Protein AF-A0A5B2Z603-F1 (afdb_monomer_lite)

pLDDT: mean 74.3, std 18.94, range [36.91, 92.62]

Foldseek 3Di:
DPDPPVVVVVVVVVVVVVVPDDPDDDDDPVVVVVLLVVLLVVQLVCAAVADWLVVSCVVSVHDPVVSVVSLVVCVVVVQWDWDWDQDPNDTTTGIHGDPPQDRPDPDRPPPPCLLVPPQCQVVPPCVVQEDCPDPPRCNDPVNPVSRVVVVVVSVVVVVVVVVPVPDDDDD

Secondary structure (DSSP, 8-state):
--SSSHHHHHHHHHHHHHTSS---S---HHHHHHHHHHHHHHHHHTTTT-EEHHHHHHHTT--HHHHHHHHHHHHHTTSEEEEEEEETTEEEEEEEE---SSSSSSS------GGGTT-GGGG-TTGGG--SS-TT-TTSTTT-HHHHHHHHHHHHHHHHHTTSS------

Sequence (171 aa):
MEITIKTFISFCCLYYVLSSEIIGSKLSARSKSDLIDKVFEAITTSGEEGVFQTELCKSFSLDSRDGSRLVGNLEKQSLITREKALYRGRWTYKLVVKKTISMESEEPRPIDVSMVEGAPCLCCSYQHLCSNEDESNPYSPAKCQIIEEWIVTSFDKFMINQQHDSSPEYI

Radius of gyration: 26.68 Å; chains: 1; bounding box: 50×64×64 Å

Structure (mmCIF, N/CA/C/O backbone):
data_AF-A0A5B2Z603-F1
#
_entry.id   AF-A0A5B2Z603-F1
#
loop_
_atom_site.group_PDB
_atom_site.id
_atom_site.type_symbol
_atom_site.label_atom_id
_atom_site.label_alt_id
_atom_site.label_comp_id
_atom_site.label_asym_id
_atom_site.label_entity_id
_atom_site.label_seq_id
_atom_site.pdbx_PDB_ins_code
_atom_site.Cartn_x
_atom_site.Cartn_y
_atom_site.Cartn_z
_atom_site.occupancy
_atom_site.B_iso_or_equiv
_atom_site.auth_seq_id
_atom_site.auth_comp_id
_atom_site.auth_asym_id
_atom_site.auth_atom_id
_atom_site.pdbx_PDB_model_num
ATOM 1 N N . MET A 1 1 ? -15.093 33.937 30.350 1.00 42.16 1 MET A N 1
ATOM 2 C CA . MET A 1 1 ? -14.416 32.620 30.354 1.00 42.16 1 MET A CA 1
ATOM 3 C C . MET A 1 1 ? -14.311 32.125 28.914 1.00 42.16 1 MET A C 1
ATOM 5 O O . MET A 1 1 ? -15.077 31.267 28.516 1.00 42.16 1 MET A O 1
ATOM 9 N N . GLU A 1 2 ? -13.415 32.704 28.111 1.00 45.75 2 GLU A N 1
ATOM 10 C CA . GLU A 1 2 ? -13.330 32.418 26.661 1.00 45.75 2 GLU A CA 1
ATOM 11 C C . GLU A 1 2 ? -11.883 32.454 26.127 1.00 45.75 2 GLU A C 1
ATOM 13 O O . GLU A 1 2 ? -11.635 32.797 24.976 1.00 45.75 2 GLU A O 1
ATOM 18 N N . ILE A 1 3 ? -10.886 32.112 26.956 1.00 38.53 3 ILE A N 1
ATOM 19 C CA . ILE A 1 3 ? -9.466 32.229 26.554 1.00 38.53 3 ILE A CA 1
ATOM 20 C C . ILE A 1 3 ? -8.698 30.889 26.574 1.00 38.53 3 ILE A C 1
ATOM 22 O O . ILE A 1 3 ? -7.617 30.800 26.004 1.00 38.53 3 ILE A O 1
ATOM 26 N N . THR A 1 4 ? -9.252 29.781 27.078 1.00 48.38 4 THR A N 1
ATOM 27 C CA . THR A 1 4 ? -8.435 28.571 27.347 1.00 48.38 4 THR A CA 1
ATOM 28 C C . THR A 1 4 ? -8.568 27.401 26.362 1.00 48.38 4 THR A C 1
ATOM 30 O O . THR A 1 4 ? -8.054 26.324 26.644 1.00 48.38 4 THR A O 1
ATOM 33 N N . ILE A 1 5 ? -9.227 27.561 25.205 1.00 48.94 5 ILE A N 1
ATOM 34 C CA . ILE A 1 5 ? -9.398 26.450 24.233 1.00 48.94 5 ILE A CA 1
ATOM 35 C C . ILE A 1 5 ? -8.562 26.648 22.957 1.00 48.94 5 ILE A C 1
ATOM 37 O O . ILE A 1 5 ? -8.037 25.680 22.403 1.00 48.94 5 ILE A O 1
ATOM 41 N N . LYS A 1 6 ? -8.350 27.894 22.509 1.00 39.72 6 LYS A N 1
ATOM 42 C CA . LYS A 1 6 ? -7.583 28.171 21.278 1.00 39.72 6 LYS A CA 1
ATOM 43 C C . LYS A 1 6 ? -6.077 27.916 21.429 1.00 39.72 6 LYS A C 1
ATOM 45 O O . LYS A 1 6 ? -5.430 27.523 20.462 1.00 39.72 6 LYS A O 1
ATOM 50 N N . THR A 1 7 ? -5.528 28.042 22.636 1.00 43.66 7 THR A N 1
ATOM 51 C CA . THR A 1 7 ? -4.119 27.730 22.925 1.00 43.66 7 THR A CA 1
ATOM 52 C C . THR A 1 7 ? -3.830 26.227 22.934 1.00 43.66 7 THR A C 1
A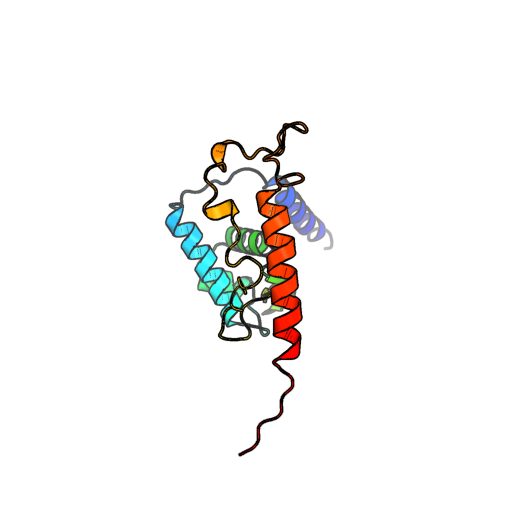TOM 54 O O . THR A 1 7 ? -2.762 25.823 22.485 1.00 43.66 7 THR A O 1
ATOM 57 N N . PHE A 1 8 ? -4.782 25.378 23.337 1.00 42.62 8 PHE A N 1
ATOM 58 C CA . PHE A 1 8 ? -4.565 23.924 23.417 1.00 42.62 8 PHE A CA 1
ATOM 59 C C . PHE A 1 8 ? -4.546 23.243 22.037 1.00 42.62 8 PHE A C 1
ATOM 61 O O . PHE A 1 8 ? -3.745 22.342 21.790 1.00 42.62 8 PHE A O 1
ATOM 68 N N . ILE A 1 9 ? -5.382 23.716 21.106 1.00 49.34 9 ILE A N 1
ATOM 69 C CA . ILE A 1 9 ? -5.434 23.198 19.728 1.00 49.34 9 ILE A CA 1
ATOM 70 C C . ILE A 1 9 ? -4.190 23.637 18.937 1.00 49.34 9 ILE A C 1
ATOM 72 O O . ILE A 1 9 ? -3.608 22.834 18.208 1.00 49.34 9 ILE A O 1
ATOM 76 N N . SER A 1 10 ? -3.725 24.876 19.138 1.00 41.34 10 SER A N 1
ATOM 77 C CA . SER A 1 10 ? -2.519 25.383 18.471 1.00 41.34 10 SER A CA 1
ATOM 78 C C . SER A 1 10 ? -1.242 24.682 18.949 1.00 41.34 10 SER A C 1
ATOM 80 O O . SER A 1 10 ? -0.362 24.407 18.136 1.00 41.34 10 SER A O 1
ATOM 82 N N . PHE A 1 11 ? -1.143 24.338 20.239 1.00 44.47 11 PHE A N 1
ATOM 83 C CA . PHE A 1 11 ? 0.026 23.630 20.776 1.00 44.47 11 PHE A CA 1
ATOM 84 C C . PHE A 1 11 ? 0.108 22.180 20.281 1.00 44.47 11 PHE A C 1
ATOM 86 O O . PHE A 1 11 ? 1.193 21.680 19.999 1.00 44.47 11 PHE A O 1
ATOM 93 N N . CYS A 1 12 ? -1.038 21.512 20.115 1.00 45.28 12 CYS A N 1
ATOM 94 C CA . CYS A 1 12 ? -1.083 20.135 19.625 1.00 45.28 12 CYS A CA 1
ATOM 95 C C . CYS A 1 12 ? -0.693 20.040 18.137 1.00 45.28 12 CYS A C 1
ATOM 97 O O . CYS A 1 12 ? 0.035 19.129 17.745 1.00 45.28 12 CYS A O 1
ATOM 99 N N . CYS A 1 13 ? -1.106 21.022 17.325 1.00 43.28 13 CYS A N 1
ATOM 100 C CA . CYS A 1 13 ? -0.785 21.069 15.897 1.00 43.28 13 CYS A CA 1
ATOM 101 C C . CYS A 1 13 ? 0.692 21.427 15.636 1.00 43.28 13 CYS A C 1
ATOM 103 O O . CYS A 1 13 ? 1.343 20.784 14.815 1.00 43.28 13 CYS A O 1
ATOM 105 N N . LEU A 1 14 ? 1.268 22.380 16.385 1.00 37.44 14 LEU A N 1
ATOM 106 C CA . LEU A 1 14 ? 2.701 22.694 16.266 1.00 37.44 14 LEU A CA 1
ATOM 107 C C . LEU A 1 14 ? 3.606 21.564 16.787 1.00 37.44 14 LEU A C 1
ATOM 109 O O . LEU A 1 14 ? 4.658 21.309 16.203 1.00 37.44 14 LEU A O 1
ATOM 113 N N . TYR A 1 15 ? 3.195 20.837 17.831 1.00 42.84 15 TYR A N 1
ATOM 114 C CA . TYR A 1 15 ? 3.952 19.676 18.314 1.00 42.84 15 TYR A CA 1
ATOM 115 C C . TYR A 1 15 ? 3.945 18.510 17.308 1.00 42.84 15 TYR A C 1
ATOM 117 O O . TYR A 1 15 ? 4.914 17.753 17.239 1.00 42.84 15 TYR A O 1
ATOM 125 N N . TYR A 1 16 ? 2.888 18.383 16.494 1.00 40.84 16 TYR A N 1
ATOM 126 C CA . TYR A 1 16 ? 2.794 17.378 15.428 1.00 40.84 16 TYR A CA 1
ATOM 127 C C . TYR A 1 16 ? 3.821 17.613 14.310 1.00 40.84 16 TYR A C 1
ATOM 129 O O . TYR A 1 16 ? 4.395 16.654 13.802 1.00 40.84 16 TYR A O 1
ATOM 137 N N . VAL A 1 17 ? 4.107 18.875 13.971 1.00 40.41 17 VAL A N 1
ATOM 138 C CA . VAL A 1 17 ? 5.120 19.231 12.960 1.00 40.41 17 VAL A CA 1
ATOM 139 C C . VAL A 1 17 ? 6.544 19.047 13.506 1.00 40.41 17 VAL A C 1
ATOM 141 O O . VAL A 1 17 ? 7.406 18.517 12.807 1.00 40.41 17 VAL A O 1
ATOM 144 N N . LEU A 1 18 ? 6.782 19.399 14.776 1.00 36.91 18 LEU A N 1
ATOM 145 C CA . LEU A 1 18 ? 8.111 19.351 15.407 1.00 36.91 18 LEU A CA 1
ATOM 146 C C . LEU A 1 18 ? 8.532 17.969 15.949 1.00 36.91 18 LEU A C 1
ATOM 148 O O . LEU A 1 18 ? 9.670 17.810 16.372 1.00 36.91 18 LEU A O 1
ATOM 152 N N . SER A 1 19 ? 7.659 16.956 15.925 1.00 43.41 19 SER A N 1
ATOM 153 C CA . SER A 1 19 ? 7.986 15.589 16.384 1.00 43.41 19 SER A CA 1
ATOM 154 C C . SER A 1 19 ? 8.446 14.649 15.260 1.00 43.41 19 SER A C 1
ATOM 156 O O . SER A 1 19 ? 8.441 13.430 15.440 1.00 43.41 19 SER A O 1
ATOM 158 N N . SER A 1 20 ? 8.810 15.196 14.095 1.00 40.22 20 SER A N 1
ATOM 159 C CA . SER A 1 20 ? 9.317 14.424 12.948 1.00 40.22 20 SER A CA 1
ATOM 160 C C . SER A 1 20 ? 10.728 13.860 13.170 1.00 40.22 20 SER A C 1
ATOM 162 O O . SER A 1 20 ? 11.199 13.067 12.362 1.00 40.22 20 SER A O 1
ATOM 164 N N . GLU A 1 21 ? 11.375 14.195 14.287 1.00 46.16 21 GLU A N 1
ATOM 165 C CA . GLU A 1 21 ? 12.648 13.618 14.703 1.00 46.16 21 GLU A CA 1
ATOM 166 C C . GLU A 1 21 ? 12.523 12.999 16.101 1.00 46.16 21 GLU A C 1
ATOM 168 O O . GLU A 1 21 ? 11.857 13.527 16.990 1.00 46.16 21 GLU A O 1
ATOM 173 N N . ILE A 1 22 ? 13.215 11.869 16.276 1.00 37.31 22 ILE A N 1
ATOM 174 C CA . ILE A 1 22 ? 13.311 11.012 17.470 1.00 37.31 22 ILE A CA 1
ATOM 175 C C . ILE A 1 22 ? 12.270 9.876 17.515 1.00 37.31 22 ILE A C 1
ATOM 177 O O . ILE A 1 22 ? 11.312 9.838 18.291 1.00 37.31 22 ILE A O 1
ATOM 181 N N . ILE A 1 23 ? 12.567 8.849 16.711 1.00 43.09 23 ILE A N 1
ATOM 182 C CA . ILE A 1 23 ? 12.306 7.449 17.061 1.00 43.09 23 ILE A CA 1
ATOM 183 C C . ILE A 1 23 ? 13.065 7.184 18.364 1.00 43.09 23 ILE A C 1
ATOM 185 O O . ILE A 1 23 ? 14.286 7.068 18.369 1.00 43.09 23 ILE A O 1
ATOM 189 N N . GLY A 1 24 ? 12.349 7.138 19.482 1.00 41.84 24 GLY A N 1
ATOM 190 C CA . GLY A 1 24 ? 12.967 7.004 20.794 1.00 41.84 24 GLY A CA 1
ATOM 191 C C . GLY A 1 24 ? 12.076 6.277 21.783 1.00 41.84 24 GLY A C 1
ATOM 192 O O . GLY A 1 24 ? 11.586 6.894 22.718 1.00 41.84 24 GLY A O 1
ATOM 193 N N . SER A 1 25 ? 11.886 4.973 21.586 1.00 38.31 25 SER A N 1
ATOM 194 C CA . SER A 1 25 ? 11.842 4.007 22.690 1.00 38.31 25 SER A CA 1
ATOM 195 C C . SER A 1 25 ? 11.874 2.568 22.164 1.00 38.31 25 SER A C 1
ATOM 197 O O . SER A 1 25 ? 11.335 2.212 21.118 1.00 38.31 25 SER A O 1
ATOM 199 N N . LYS A 1 26 ? 12.629 1.772 22.908 1.00 47.56 26 LYS A N 1
ATOM 200 C CA . LYS A 1 26 ? 13.147 0.433 22.653 1.00 47.56 26 LYS A CA 1
ATOM 201 C C . LYS A 1 26 ? 12.027 -0.619 22.589 1.00 47.56 26 LYS A C 1
ATOM 203 O O . LYS A 1 26 ? 11.592 -1.109 23.624 1.00 47.56 26 LYS A O 1
ATOM 208 N N . LEU A 1 27 ? 11.620 -1.011 21.385 1.00 43.38 27 LEU A N 1
ATOM 209 C CA . LEU A 1 27 ? 10.888 -2.255 21.125 1.00 43.38 27 LEU A CA 1
ATOM 210 C C . LEU A 1 27 ? 11.646 -2.987 20.015 1.00 43.38 27 LEU A C 1
ATOM 212 O O . LEU A 1 27 ? 11.987 -2.366 19.008 1.00 43.38 27 LEU A O 1
ATOM 216 N N . SER A 1 28 ? 11.980 -4.264 20.228 1.00 45.19 28 SER A N 1
ATOM 217 C CA . SER A 1 28 ? 12.689 -5.090 19.239 1.00 45.19 28 SER A CA 1
ATOM 218 C C . SER A 1 28 ? 12.004 -4.944 17.879 1.00 45.19 28 SER A C 1
ATOM 220 O O . SER A 1 28 ? 10.783 -5.047 17.806 1.00 45.19 28 SER A O 1
ATOM 222 N N . ALA A 1 29 ? 12.754 -4.667 16.809 1.00 54.59 29 ALA A N 1
ATOM 223 C CA . ALA A 1 29 ? 12.190 -4.344 15.493 1.00 54.59 29 ALA A CA 1
ATOM 224 C C . ALA A 1 29 ? 11.148 -5.376 15.014 1.00 54.59 29 ALA A C 1
ATOM 226 O O . ALA A 1 29 ? 10.161 -5.000 14.389 1.00 54.59 29 ALA A O 1
ATOM 227 N N . ARG A 1 30 ? 11.321 -6.643 15.418 1.00 52.19 30 ARG A N 1
ATOM 228 C CA . ARG A 1 30 ? 10.403 -7.754 15.149 1.00 52.19 30 ARG A CA 1
ATOM 229 C C . ARG A 1 30 ? 9.054 -7.625 15.873 1.00 52.19 30 ARG A C 1
ATOM 231 O O . ARG A 1 30 ? 8.028 -7.886 15.280 1.00 52.19 30 ARG A O 1
ATOM 238 N N . SER A 1 31 ? 9.014 -7.141 17.118 1.00 67.31 31 SER A N 1
ATOM 239 C CA . SER A 1 31 ? 7.747 -6.991 17.857 1.00 67.31 31 SER A CA 1
ATOM 240 C C . SER A 1 31 ? 6.937 -5.767 17.427 1.00 67.31 31 SER A C 1
ATOM 242 O O . SER A 1 31 ? 5.740 -5.693 17.692 1.00 67.31 31 SER A O 1
ATOM 244 N N . LYS A 1 32 ? 7.589 -4.768 16.818 1.00 74.00 32 LYS A N 1
ATOM 245 C CA . LYS A 1 32 ? 6.920 -3.547 16.357 1.00 74.00 32 LYS A CA 1
ATOM 246 C C . LYS A 1 32 ? 6.218 -3.753 15.015 1.00 74.00 32 LYS A C 1
ATOM 248 O O . LYS A 1 32 ? 5.120 -3.230 14.863 1.00 74.00 32 LYS A O 1
ATOM 253 N N . SER A 1 33 ? 6.819 -4.503 14.087 1.00 77.75 33 SER A N 1
ATOM 254 C CA . SER A 1 33 ? 6.146 -4.914 12.846 1.00 77.75 33 SER A CA 1
ATOM 255 C C . SER A 1 33 ? 4.916 -5.758 13.159 1.00 77.75 33 SER A C 1
ATOM 257 O O . SER A 1 33 ? 3.822 -5.379 12.765 1.00 77.75 33 SER A O 1
ATOM 259 N N . ASP A 1 34 ? 5.062 -6.773 14.017 1.00 84.12 34 ASP A N 1
ATOM 260 C CA . ASP A 1 34 ? 3.961 -7.676 14.379 1.00 84.12 34 ASP A CA 1
ATOM 261 C C . ASP A 1 34 ? 2.768 -6.929 15.003 1.00 84.12 34 ASP A C 1
ATOM 263 O O . ASP A 1 34 ? 1.613 -7.313 14.837 1.00 84.12 34 ASP A O 1
ATOM 267 N N . LEU A 1 35 ? 3.035 -5.854 15.753 1.00 86.62 35 LEU A N 1
ATOM 268 C CA . LEU A 1 35 ? 1.994 -4.999 16.318 1.00 86.62 35 LEU A CA 1
ATOM 269 C C . LEU A 1 35 ? 1.292 -4.166 15.239 1.00 86.62 35 LEU A C 1
ATOM 271 O O . LEU A 1 35 ? 0.075 -4.026 15.291 1.00 86.6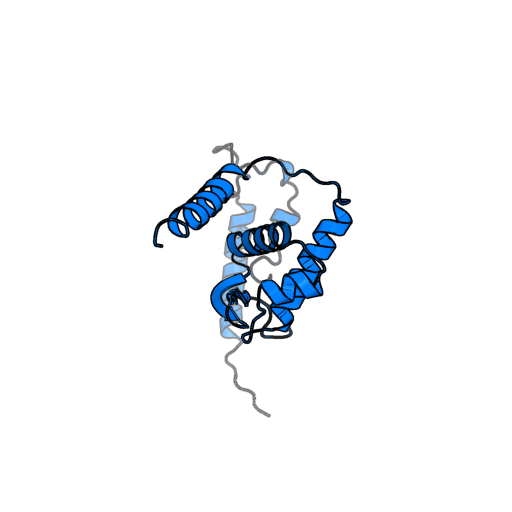2 35 LEU A O 1
ATOM 275 N N . ILE A 1 36 ? 2.042 -3.599 14.291 1.00 86.62 36 ILE A N 1
ATOM 276 C CA . ILE A 1 36 ? 1.473 -2.825 13.178 1.00 86.62 36 ILE A CA 1
ATOM 277 C C . ILE A 1 36 ? 0.573 -3.723 12.334 1.00 86.62 36 ILE A C 1
ATOM 279 O O . ILE A 1 36 ? -0.556 -3.329 12.050 1.00 86.62 36 ILE A O 1
ATOM 283 N N . ASP A 1 37 ? 1.038 -4.932 12.022 1.00 86.00 37 ASP A N 1
ATOM 284 C CA . ASP A 1 37 ? 0.300 -5.901 11.215 1.00 86.00 37 ASP A CA 1
ATOM 285 C C . ASP A 1 37 ? -1.011 -6.292 11.902 1.00 86.00 37 ASP A C 1
ATOM 287 O O . ASP A 1 37 ? -2.076 -6.176 11.305 1.00 86.00 37 ASP A O 1
ATOM 291 N N . LYS A 1 38 ? -0.971 -6.622 13.200 1.00 88.38 38 LYS A N 1
ATOM 292 C CA . LYS A 1 38 ? -2.179 -6.939 13.984 1.00 88.38 38 LYS A CA 1
ATOM 293 C C . LYS A 1 38 ? -3.154 -5.772 14.094 1.00 88.38 38 LYS A C 1
ATOM 295 O O . LYS A 1 38 ? -4.367 -5.968 14.102 1.00 88.38 38 LYS A O 1
ATOM 300 N N . VAL A 1 39 ? -2.642 -4.549 14.231 1.00 89.31 39 VAL A N 1
ATOM 301 C CA . VAL A 1 39 ? -3.491 -3.355 14.280 1.00 89.31 39 VAL A CA 1
ATOM 302 C C . VAL A 1 39 ? -4.157 -3.125 12.926 1.00 89.31 39 VAL A C 1
ATOM 304 O O . VAL A 1 39 ? -5.350 -2.831 12.878 1.00 89.31 39 VAL A O 1
ATOM 307 N N . PHE A 1 40 ? -3.412 -3.275 11.833 1.00 88.31 40 PHE A N 1
ATOM 308 C CA . PHE A 1 40 ? -3.948 -3.151 10.484 1.00 88.31 40 PHE A CA 1
ATOM 309 C C . PHE A 1 40 ? -4.975 -4.248 10.174 1.00 88.31 40 PHE A C 1
ATOM 311 O O . PHE A 1 40 ? -6.044 -3.947 9.646 1.00 88.31 40 PHE A O 1
ATOM 318 N N . GLU A 1 41 ? -4.709 -5.487 10.586 1.00 87.69 41 GLU A N 1
ATOM 319 C CA . GLU A 1 41 ? -5.644 -6.610 10.502 1.00 87.69 41 GLU A CA 1
ATOM 320 C C . GLU A 1 41 ? -6.945 -6.305 11.256 1.00 87.69 41 GLU A C 1
ATOM 322 O O . GLU A 1 41 ? -8.022 -6.439 10.691 1.00 87.69 41 GLU A O 1
ATOM 327 N N . ALA A 1 42 ? -6.879 -5.782 12.485 1.00 88.81 42 ALA A N 1
ATOM 328 C CA . ALA A 1 42 ? -8.082 -5.423 13.239 1.00 88.81 42 ALA A CA 1
ATOM 329 C C . ALA A 1 42 ? -8.920 -4.320 12.568 1.00 88.81 42 ALA A C 1
ATOM 331 O O . ALA A 1 42 ? -10.150 -4.374 12.604 1.00 88.81 42 ALA A O 1
ATOM 332 N N . ILE A 1 43 ? -8.277 -3.328 11.940 1.00 89.00 43 ILE A N 1
ATOM 333 C CA . ILE A 1 43 ? -8.981 -2.310 11.143 1.00 89.00 43 ILE A CA 1
ATOM 334 C C . ILE A 1 43 ? -9.591 -2.966 9.893 1.00 89.00 43 ILE A C 1
ATOM 336 O O . ILE A 1 43 ? -10.730 -2.676 9.544 1.00 89.00 43 ILE A O 1
ATOM 340 N N . THR A 1 44 ? -8.888 -3.902 9.262 1.00 86.69 44 THR A N 1
ATOM 341 C CA . THR A 1 44 ? -9.370 -4.645 8.088 1.00 86.69 44 THR A CA 1
ATOM 342 C C . THR A 1 44 ? -10.592 -5.495 8.398 1.00 86.69 44 THR A C 1
ATOM 344 O O . THR A 1 44 ? -11.583 -5.414 7.678 1.00 86.69 44 THR A O 1
ATOM 347 N N . THR A 1 45 ? -10.576 -6.233 9.506 1.00 85.31 45 THR A N 1
ATOM 348 C CA . THR A 1 45 ? -11.698 -7.077 9.939 1.00 85.31 45 THR A CA 1
ATOM 349 C C . THR A 1 45 ? -12.968 -6.267 10.205 1.00 85.31 45 THR A C 1
ATOM 351 O O . THR A 1 45 ? -14.068 -6.781 10.038 1.00 85.31 45 THR A O 1
ATOM 354 N N . SER A 1 46 ? -12.842 -4.988 10.576 1.00 84.56 46 SER A N 1
ATOM 355 C CA . SER A 1 46 ? -13.999 -4.094 10.735 1.00 84.56 46 SER A CA 1
ATOM 356 C C . SER A 1 46 ? -14.653 -3.660 9.414 1.00 84.56 46 SER A C 1
ATOM 358 O O . SER A 1 46 ? -15.763 -3.126 9.424 1.00 84.56 46 SER A O 1
ATOM 360 N N . GLY A 1 47 ? -13.979 -3.870 8.278 1.00 81.81 47 GLY A N 1
ATOM 361 C CA . GLY A 1 47 ? -14.470 -3.532 6.945 1.00 81.81 47 GLY A CA 1
ATOM 362 C C . GLY A 1 47 ? -14.949 -2.082 6.823 1.00 81.81 47 GLY A C 1
ATOM 363 O O . GLY A 1 47 ? -14.247 -1.135 7.181 1.00 81.81 47 GLY A O 1
ATOM 364 N N . GLU A 1 48 ? -16.165 -1.914 6.302 1.00 81.50 48 GLU A N 1
ATOM 365 C CA . GLU A 1 48 ? -16.801 -0.606 6.082 1.00 81.50 48 GLU A CA 1
ATOM 366 C C . GLU A 1 48 ? -17.358 0.015 7.374 1.00 81.50 48 GLU A C 1
ATOM 368 O O . GLU A 1 48 ? -17.519 1.238 7.476 1.00 81.50 48 GLU A O 1
ATOM 373 N N . GLU A 1 49 ? -17.615 -0.808 8.398 1.00 85.06 49 GLU A N 1
ATOM 374 C CA . GLU A 1 49 ? -18.025 -0.307 9.708 1.00 85.06 49 GLU A CA 1
ATOM 375 C C . GLU A 1 49 ? -16.881 0.450 10.382 1.00 85.06 49 GLU A C 1
ATOM 377 O O . GLU A 1 49 ? -17.154 1.430 11.070 1.00 85.06 49 GLU A O 1
ATOM 382 N N . GLY A 1 50 ? -15.623 0.096 10.103 1.00 86.50 50 GLY A N 1
ATOM 383 C CA . GLY A 1 50 ? -14.440 0.781 10.618 1.00 86.50 50 GLY A CA 1
ATOM 384 C C . GLY A 1 50 ? -14.248 0.633 12.133 1.00 86.50 50 GLY A C 1
ATOM 385 O O . GLY A 1 50 ? -15.089 0.099 12.852 1.00 86.50 50 GLY A O 1
ATOM 386 N N . VAL A 1 51 ? -13.139 1.163 12.657 1.00 91.62 51 VAL A N 1
ATOM 387 C CA . VAL A 1 51 ? -12.832 1.155 14.102 1.00 91.62 51 VAL A CA 1
ATOM 388 C C . VAL A 1 51 ? -12.552 2.564 14.607 1.00 91.62 51 VAL A C 1
ATOM 390 O O . VAL A 1 51 ? -11.828 3.335 13.978 1.00 91.62 51 VAL A O 1
ATOM 393 N N . PHE A 1 52 ? -13.064 2.925 15.785 1.00 91.94 52 PHE A N 1
ATOM 394 C CA . PHE A 1 52 ? -12.687 4.185 16.425 1.00 91.94 52 PHE A CA 1
ATOM 395 C C . PHE A 1 52 ? -11.262 4.119 16.984 1.00 91.94 52 PHE A C 1
ATOM 397 O O . PHE A 1 52 ? -10.923 3.227 17.758 1.00 91.94 52 PHE A O 1
ATOM 404 N N . GLN A 1 53 ? -10.438 5.132 16.701 1.00 88.56 53 GLN A N 1
ATOM 405 C CA . GLN A 1 53 ? -9.046 5.201 17.163 1.00 88.56 53 GLN A CA 1
ATOM 406 C C . GLN A 1 53 ? -8.921 5.045 18.688 1.00 88.56 53 GLN A C 1
ATOM 408 O O . GLN A 1 53 ? -7.992 4.413 19.182 1.00 88.56 53 GLN A O 1
ATOM 413 N N . THR A 1 54 ? -9.861 5.605 19.455 1.00 87.25 54 THR A N 1
ATOM 414 C CA . THR A 1 54 ? -9.851 5.476 20.924 1.00 87.25 54 THR A CA 1
ATOM 415 C C . THR A 1 54 ? -10.178 4.069 21.421 1.00 87.25 54 THR A C 1
ATOM 417 O O . THR A 1 54 ? -9.716 3.705 22.500 1.00 87.25 54 THR A O 1
ATOM 420 N N . GLU A 1 55 ? -10.958 3.286 20.677 1.00 88.88 55 GLU A N 1
ATOM 421 C CA . GLU A 1 55 ? -11.202 1.873 20.983 1.00 88.88 55 GLU A CA 1
ATOM 422 C C . GLU A 1 55 ? -10.009 1.018 20.571 1.00 88.88 55 GLU A C 1
ATOM 424 O O . GLU A 1 55 ? -9.538 0.220 21.376 1.00 88.88 55 GLU A O 1
ATOM 429 N N . LEU A 1 56 ? -9.452 1.277 19.387 1.00 89.56 56 LEU A N 1
ATOM 430 C CA . LEU A 1 56 ? -8.261 0.600 18.881 1.00 89.56 56 LEU A CA 1
ATOM 431 C C . LEU A 1 56 ? -7.062 0.757 19.834 1.00 89.56 56 LEU A C 1
ATOM 433 O O . LEU A 1 56 ? -6.393 -0.212 20.177 1.00 89.56 56 LEU A O 1
ATOM 437 N N . CYS A 1 57 ? -6.801 1.968 20.339 1.00 86.94 57 CYS A N 1
ATOM 438 C CA . CYS A 1 57 ? -5.726 2.161 21.316 1.00 86.94 57 CYS A CA 1
ATOM 439 C C . CYS A 1 57 ? -5.959 1.348 22.600 1.00 86.94 57 CYS A C 1
ATOM 441 O O . CYS A 1 57 ? -5.003 0.852 23.189 1.00 86.94 57 CYS A O 1
ATOM 443 N N . LYS A 1 58 ? -7.216 1.187 23.033 1.00 87.00 58 LYS A N 1
ATOM 444 C CA . LYS A 1 58 ? -7.546 0.399 24.228 1.00 87.00 58 LYS A CA 1
ATOM 445 C C . LYS A 1 58 ? -7.374 -1.095 23.988 1.00 87.00 58 LYS A C 1
ATOM 447 O O . LYS A 1 58 ? -6.822 -1.763 24.855 1.00 87.00 58 LYS A O 1
ATOM 452 N N . SER A 1 59 ? -7.810 -1.612 22.838 1.00 86.88 59 SER A N 1
ATOM 453 C CA . SER A 1 59 ? -7.695 -3.041 22.519 1.00 86.88 59 SER A CA 1
ATOM 454 C C . SER A 1 59 ? -6.237 -3.489 22.415 1.00 86.88 59 SER A C 1
ATOM 456 O O . SER A 1 59 ? -5.898 -4.579 22.865 1.00 86.88 59 SER A O 1
ATOM 458 N N . PHE A 1 60 ? -5.358 -2.625 21.901 1.00 86.12 60 PHE A N 1
ATOM 459 C CA . PHE A 1 60 ? -3.928 -2.910 21.749 1.00 86.12 60 PHE A CA 1
ATOM 460 C C . PHE A 1 60 ? -3.051 -2.373 22.891 1.00 86.12 60 PHE A C 1
ATOM 462 O O . PHE A 1 60 ? -1.827 -2.452 22.804 1.00 86.12 60 PHE A O 1
ATOM 469 N N . SER A 1 61 ? -3.649 -1.845 23.969 1.00 85.81 61 SER A N 1
ATOM 470 C CA . SER A 1 61 ? -2.928 -1.243 25.109 1.00 85.81 61 SER A CA 1
ATOM 471 C C . SER A 1 61 ? -1.891 -0.185 24.692 1.00 85.81 61 SER A C 1
ATOM 473 O O . SER A 1 61 ? -0.815 -0.079 25.280 1.00 85.81 61 SER A O 1
ATOM 475 N N . LEU A 1 62 ? -2.209 0.597 23.658 1.00 85.38 62 L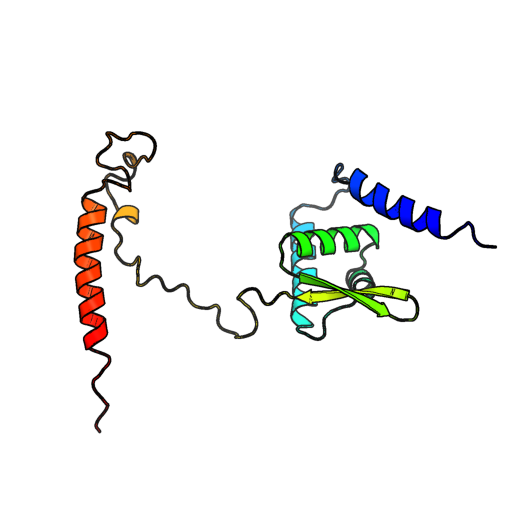EU A N 1
ATOM 476 C CA . LEU A 1 62 ? -1.356 1.657 23.130 1.00 85.38 62 LEU A CA 1
ATOM 477 C C . LEU A 1 62 ? -1.650 2.980 23.825 1.00 85.38 62 LEU A C 1
ATOM 479 O O . LEU A 1 62 ? -2.808 3.337 24.063 1.00 85.38 62 LEU A O 1
ATOM 483 N N . ASP A 1 63 ? -0.598 3.761 24.064 1.00 82.75 63 ASP A N 1
ATOM 484 C CA . ASP A 1 63 ? -0.785 5.153 24.445 1.00 82.75 63 ASP A CA 1
ATOM 485 C C . ASP A 1 63 ? -1.397 5.955 23.284 1.00 82.75 63 ASP A C 1
ATOM 487 O O . ASP A 1 63 ? -1.181 5.675 22.100 1.00 82.75 63 ASP A O 1
ATOM 491 N N . SER A 1 64 ? -2.144 7.002 23.630 1.00 80.12 64 SER A N 1
ATOM 492 C CA . SER A 1 64 ? -2.760 7.921 22.668 1.00 80.12 64 SER A CA 1
ATOM 493 C C . SER A 1 64 ? -1.765 8.487 21.645 1.00 80.12 64 SER A C 1
ATOM 495 O O . SER A 1 64 ? -2.115 8.657 2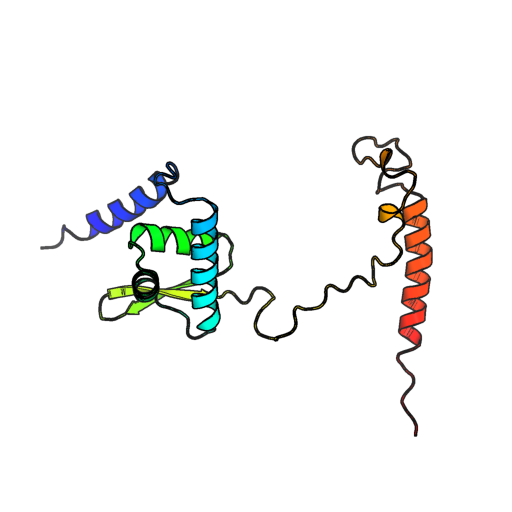0.473 1.00 80.12 64 SER A O 1
ATOM 497 N N . ARG A 1 65 ? -0.517 8.739 22.061 1.00 83.88 65 ARG A N 1
ATOM 498 C CA . ARG A 1 65 ? 0.547 9.269 21.208 1.00 83.88 65 ARG A CA 1
ATOM 499 C C . ARG A 1 65 ? 1.001 8.238 20.181 1.00 83.88 65 ARG A C 1
ATOM 501 O O . ARG A 1 65 ? 1.089 8.560 18.997 1.00 83.88 65 ARG A O 1
ATOM 508 N N . ASP A 1 66 ? 1.252 7.010 20.619 1.00 84.88 66 ASP A N 1
ATOM 509 C CA . ASP A 1 66 ? 1.762 5.947 19.752 1.00 84.88 66 ASP A CA 1
ATOM 510 C C . ASP A 1 66 ? 0.681 5.412 18.814 1.00 84.88 66 ASP A C 1
ATOM 512 O O . ASP A 1 66 ? 0.951 5.222 17.629 1.00 84.88 66 ASP A O 1
ATOM 516 N N . GLY A 1 67 ? -0.565 5.306 19.283 1.00 84.81 67 GLY A N 1
ATOM 517 C CA . GLY A 1 67 ? -1.702 4.987 18.421 1.00 84.81 67 GLY A CA 1
ATOM 518 C C . GLY A 1 67 ? -1.942 6.049 17.346 1.00 84.81 67 GLY A C 1
ATOM 519 O O . GLY A 1 67 ? -2.131 5.713 16.182 1.00 84.81 67 GLY A O 1
ATOM 520 N N . SER A 1 68 ? -1.852 7.341 17.688 1.00 86.62 68 SER A N 1
ATOM 521 C CA . SER A 1 68 ? -1.990 8.423 16.698 1.00 86.62 68 SER A CA 1
ATOM 522 C C . SER A 1 68 ? -0.878 8.405 15.644 1.00 86.62 68 SER A C 1
ATOM 524 O O . SER A 1 68 ? -1.145 8.602 14.457 1.00 86.62 68 SER A O 1
ATOM 526 N N . ARG A 1 69 ? 0.366 8.120 16.056 1.00 88.19 69 ARG A N 1
ATOM 527 C CA . ARG A 1 69 ? 1.508 7.967 15.139 1.00 88.19 69 ARG A CA 1
ATOM 528 C C . ARG A 1 69 ? 1.337 6.770 14.212 1.00 88.19 69 ARG A C 1
ATOM 530 O O . ARG A 1 69 ? 1.567 6.904 13.015 1.00 88.19 69 ARG A O 1
ATOM 537 N N . LEU A 1 70 ? 0.938 5.622 14.757 1.00 89.12 70 LEU A N 1
ATOM 538 C CA . LEU A 1 70 ? 0.724 4.395 13.993 1.00 89.12 70 LEU A CA 1
ATOM 539 C C . LEU A 1 70 ? -0.362 4.602 12.935 1.00 89.12 70 LEU A C 1
ATOM 541 O O . LEU A 1 70 ? -0.113 4.391 11.752 1.00 89.12 70 LEU A O 1
ATOM 545 N N . VAL A 1 71 ? -1.517 5.126 13.345 1.00 89.75 71 VAL A N 1
ATOM 546 C CA . VAL A 1 71 ? -2.622 5.463 12.439 1.00 89.75 71 VAL A CA 1
ATOM 547 C C . VAL A 1 71 ? -2.186 6.482 11.385 1.00 89.75 71 VAL A C 1
ATOM 549 O O . VAL A 1 71 ? -2.515 6.341 10.212 1.00 89.75 71 VAL A O 1
ATOM 552 N N . GLY A 1 72 ? -1.407 7.495 11.771 1.00 88.69 72 GLY A N 1
ATOM 553 C CA . GLY A 1 72 ? -0.900 8.478 10.818 1.00 88.69 72 GLY A CA 1
ATOM 554 C C . GLY A 1 72 ? 0.089 7.919 9.802 1.00 88.69 72 GLY A C 1
ATOM 555 O O . GLY A 1 72 ? 0.096 8.375 8.663 1.00 88.69 72 GLY A O 1
ATOM 556 N N . ASN A 1 73 ? 0.888 6.920 10.169 1.00 87.25 73 ASN A N 1
ATOM 557 C CA . ASN A 1 73 ? 1.742 6.220 9.213 1.00 87.25 73 ASN A CA 1
ATOM 558 C C . ASN A 1 73 ? 0.917 5.371 8.234 1.00 87.25 73 ASN A C 1
ATOM 560 O O . ASN A 1 73 ? 1.180 5.433 7.035 1.00 87.25 73 ASN A O 1
ATOM 564 N N . LEU A 1 74 ? -0.107 4.657 8.715 1.00 87.12 74 LEU A N 1
ATOM 565 C CA . LEU A 1 74 ? -1.013 3.879 7.858 1.00 87.12 74 LEU A CA 1
ATOM 566 C C . LEU A 1 74 ? -1.791 4.772 6.875 1.00 87.12 74 LEU A C 1
ATOM 568 O O . LEU A 1 74 ? -1.955 4.421 5.708 1.00 87.12 74 LEU A O 1
ATOM 572 N N . GLU A 1 75 ? -2.224 5.957 7.314 1.00 88.38 75 GLU A N 1
ATOM 573 C CA . GLU A 1 75 ? -2.879 6.936 6.437 1.00 88.38 75 GLU A CA 1
ATOM 574 C C . GLU A 1 75 ? -1.912 7.502 5.384 1.00 88.38 75 GLU A C 1
ATOM 576 O O . GLU A 1 75 ? -2.273 7.604 4.214 1.00 88.38 75 GLU A O 1
ATOM 581 N N . LYS A 1 76 ? -0.660 7.820 5.756 1.00 87.81 76 LYS A N 1
ATOM 582 C CA . LYS A 1 76 ? 0.372 8.268 4.796 1.00 87.81 76 LYS A CA 1
ATOM 583 C C . LYS A 1 76 ? 0.646 7.228 3.710 1.00 87.81 76 LYS A C 1
ATOM 585 O O . LYS A 1 76 ? 0.887 7.595 2.565 1.00 87.81 76 LYS A O 1
ATOM 590 N N . GLN A 1 77 ? 0.589 5.946 4.062 1.00 84.12 77 GLN A N 1
ATOM 591 C CA . GLN A 1 77 ? 0.716 4.831 3.121 1.00 84.12 77 GLN A CA 1
ATOM 592 C C . GLN A 1 77 ? -0.562 4.586 2.301 1.00 84.12 77 GLN A C 1
ATOM 594 O O . GLN A 1 77 ? -0.588 3.682 1.475 1.00 84.12 77 GLN A O 1
ATOM 599 N N . SER A 1 78 ? -1.614 5.394 2.488 1.00 86.06 78 SER A N 1
ATOM 600 C CA . SER A 1 78 ? -2.917 5.242 1.830 1.00 86.06 78 SER A CA 1
ATOM 601 C C . SER A 1 78 ? -3.612 3.901 2.091 1.00 86.06 78 SER A C 1
ATOM 603 O O . SER A 1 78 ? -4.466 3.509 1.302 1.00 86.06 78 SER A O 1
ATOM 605 N N . LEU A 1 79 ? -3.295 3.220 3.195 1.00 85.25 79 LEU A N 1
ATOM 606 C CA . LEU A 1 79 ? -3.917 1.941 3.562 1.00 85.25 79 LEU A CA 1
ATOM 607 C C . LEU A 1 79 ? -5.265 2.131 4.270 1.00 85.25 79 LEU A C 1
ATOM 609 O O . LEU A 1 79 ? -6.157 1.293 4.175 1.00 85.25 79 LEU A O 1
ATOM 613 N N . ILE A 1 80 ? -5.426 3.250 4.979 1.00 90.50 80 ILE A N 1
ATOM 614 C CA . ILE A 1 80 ? -6.640 3.590 5.730 1.00 90.50 80 ILE A CA 1
ATOM 615 C C . ILE A 1 80 ? -7.044 5.046 5.490 1.00 90.50 80 ILE A C 1
ATOM 617 O O . ILE A 1 80 ? -6.222 5.878 5.101 1.00 90.50 80 ILE A O 1
ATOM 621 N N . THR A 1 81 ? -8.299 5.365 5.784 1.00 89.94 81 THR A N 1
ATOM 622 C CA . THR A 1 81 ? -8.844 6.723 5.839 1.00 89.94 81 THR A CA 1
ATOM 623 C C . THR A 1 81 ? -9.258 7.078 7.267 1.00 89.94 81 THR A C 1
ATOM 625 O O . THR A 1 81 ? -9.631 6.212 8.064 1.00 89.94 81 THR A O 1
ATOM 628 N N . ARG A 1 82 ? -9.168 8.371 7.609 1.00 91.12 82 ARG A N 1
ATOM 629 C CA . ARG A 1 82 ? -9.621 8.916 8.893 1.00 91.12 82 ARG A CA 1
ATOM 630 C C . ARG A 1 82 ? -10.820 9.827 8.706 1.00 91.12 82 ARG A C 1
ATOM 632 O O . ARG A 1 82 ? -10.729 10.862 8.054 1.00 91.12 82 ARG A O 1
ATOM 639 N N . GLU A 1 83 ? -11.910 9.504 9.385 1.00 90.00 83 GLU A N 1
ATOM 640 C CA . GLU A 1 83 ? -13.118 10.323 9.406 1.00 90.00 83 GLU A CA 1
ATOM 641 C C . GLU A 1 83 ? -13.376 10.841 10.816 1.00 90.00 83 GLU A C 1
ATOM 643 O O . GLU A 1 83 ? -13.358 10.093 11.792 1.00 90.00 83 GLU A O 1
ATOM 648 N N . LYS A 1 84 ? -13.598 12.147 10.962 1.00 89.00 84 LYS A N 1
ATOM 649 C CA . LYS A 1 84 ? -13.862 12.735 12.277 1.00 89.00 84 LYS A CA 1
ATOM 650 C C . LYS A 1 84 ? -15.268 12.347 12.742 1.00 89.00 84 LYS A C 1
ATOM 652 O O . LYS A 1 84 ? -16.252 12.741 12.126 1.00 89.00 84 LYS A O 1
ATOM 657 N N . ALA A 1 85 ? -15.358 11.648 13.868 1.00 87.44 85 ALA A N 1
ATOM 658 C CA . ALA A 1 85 ? -16.606 11.142 14.424 1.00 87.44 85 ALA A CA 1
ATOM 659 C C . ALA A 1 85 ? -16.726 11.448 15.924 1.00 87.44 85 ALA A C 1
ATOM 661 O O . ALA A 1 85 ? -15.731 11.614 16.636 1.00 87.44 85 ALA A O 1
ATOM 662 N N . LEU A 1 86 ? -17.959 11.545 16.416 1.00 88.69 86 LEU A N 1
ATOM 663 C CA . LEU A 1 86 ? -18.239 11.774 17.829 1.00 88.69 86 LEU A CA 1
ATOM 664 C C . LEU A 1 86 ? -18.504 10.431 18.512 1.00 88.69 86 LEU A C 1
ATOM 666 O O . LEU A 1 86 ? -19.489 9.765 18.217 1.00 88.69 86 LEU A O 1
ATOM 670 N N . TYR A 1 87 ? -17.630 10.042 19.437 1.00 83.75 87 TYR A N 1
ATOM 671 C CA . TYR A 1 87 ? -17.720 8.774 20.154 1.00 83.75 87 TYR A CA 1
ATOM 672 C C . TYR A 1 87 ? -17.745 9.032 21.663 1.00 83.75 87 TYR A C 1
ATOM 674 O O . TYR A 1 87 ? -16.835 9.652 22.218 1.00 83.75 87 TYR A O 1
ATOM 682 N N . ARG A 1 88 ? -18.816 8.596 22.340 1.00 84.75 88 ARG A N 1
ATOM 683 C CA . ARG A 1 88 ? -19.044 8.809 23.788 1.00 84.75 88 ARG A CA 1
ATOM 684 C C . ARG A 1 88 ? -18.826 10.265 24.244 1.00 84.75 88 ARG A C 1
ATOM 686 O O . ARG A 1 88 ? -18.182 10.521 25.261 1.00 84.75 88 ARG A O 1
ATOM 693 N N . GLY A 1 89 ? -19.322 11.229 23.465 1.00 87.12 89 GLY A N 1
ATOM 694 C CA . GLY A 1 89 ? -19.220 12.661 23.781 1.00 87.12 89 GLY A CA 1
ATOM 695 C C . GLY A 1 89 ? -17.834 13.279 23.561 1.00 87.12 89 GLY A C 1
ATOM 696 O O . GLY A 1 89 ? -17.619 14.433 23.926 1.00 87.12 89 GLY A O 1
ATOM 697 N N . ARG A 1 90 ? -16.885 12.543 22.969 1.00 84.62 90 ARG A N 1
ATOM 698 C CA . ARG A 1 90 ? -15.550 13.039 22.613 1.00 84.62 90 ARG A CA 1
ATOM 699 C C . ARG A 1 90 ? -15.320 12.896 21.114 1.00 84.62 90 ARG A C 1
ATOM 701 O O . ARG A 1 90 ? -15.705 11.900 20.507 1.00 84.62 90 ARG A O 1
ATOM 708 N N . TRP A 1 91 ? -14.670 13.887 20.516 1.00 87.94 91 TRP A N 1
ATOM 709 C CA . TRP A 1 91 ? -14.244 13.791 19.123 1.00 87.94 91 TRP A CA 1
ATOM 710 C C . TRP A 1 91 ? -13.114 12.772 18.990 1.00 87.94 91 TRP A C 1
ATOM 712 O O . TRP A 1 91 ? -12.133 12.816 19.731 1.00 87.94 91 TRP A O 1
ATOM 722 N N . THR A 1 92 ? -13.255 11.862 18.037 1.00 90.88 92 THR A N 1
ATOM 723 C CA . THR A 1 92 ? -12.253 10.862 17.680 1.00 90.88 92 THR A CA 1
ATOM 724 C C . THR A 1 92 ? -12.237 10.667 16.166 1.00 90.88 92 THR A C 1
ATOM 726 O O . THR A 1 92 ? -13.012 11.297 15.445 1.00 90.88 92 THR A O 1
ATOM 729 N N . TYR A 1 93 ? -11.341 9.814 15.685 1.00 90.88 93 TYR A N 1
ATOM 730 C CA . TYR A 1 93 ? -11.307 9.411 14.289 1.00 90.88 93 TYR A CA 1
ATOM 731 C C . TYR A 1 93 ? -11.840 7.992 14.159 1.00 90.88 93 TYR A C 1
ATOM 733 O O . TYR A 1 93 ? -11.430 7.098 14.901 1.00 90.88 93 TYR A O 1
ATOM 741 N N . LYS A 1 94 ? -12.768 7.814 13.229 1.00 92.62 94 LYS A N 1
ATOM 742 C CA . LYS A 1 94 ? -13.174 6.530 12.688 1.00 92.62 94 LYS A CA 1
ATOM 743 C C . LYS A 1 94 ? -12.168 6.153 11.603 1.00 92.62 94 LYS A C 1
ATOM 745 O O . LYS A 1 94 ? -11.861 6.970 10.737 1.00 92.62 94 LYS A O 1
ATOM 750 N N . LEU A 1 95 ? -11.611 4.959 11.718 1.00 92.12 95 LEU A N 1
ATOM 751 C CA . LEU A 1 95 ? -10.594 4.417 10.830 1.00 92.12 95 LEU A CA 1
ATOM 752 C C . LEU A 1 95 ? -11.270 3.401 9.923 1.00 92.12 95 LEU A C 1
ATOM 754 O O . LEU A 1 95 ? -11.874 2.459 10.428 1.00 92.12 95 LEU A O 1
ATOM 758 N N . VAL A 1 96 ? -11.182 3.602 8.616 1.00 90.56 96 VAL A N 1
ATOM 759 C CA . VAL A 1 96 ? -11.777 2.709 7.616 1.00 90.56 96 VAL A CA 1
ATOM 760 C C . VAL A 1 96 ? -10.672 2.271 6.667 1.00 90.56 96 VAL A C 1
ATOM 762 O O . VAL A 1 96 ? -9.806 3.074 6.315 1.00 90.56 96 VAL A O 1
ATOM 765 N N . VAL A 1 97 ? -10.650 0.999 6.273 1.00 89.00 97 VAL A N 1
ATOM 766 C CA . VAL A 1 97 ? -9.657 0.527 5.301 1.00 89.00 97 VAL A CA 1
ATOM 767 C C . VAL A 1 97 ? -9.960 1.121 3.936 1.00 89.00 97 VAL A C 1
ATOM 769 O O . VAL A 1 97 ? -11.094 1.101 3.456 1.00 89.00 97 VAL A O 1
ATOM 772 N N . LYS A 1 98 ? -8.928 1.663 3.287 1.00 84.00 98 LYS A N 1
ATOM 773 C CA . LYS A 1 98 ? -9.055 2.106 1.907 1.00 84.00 98 LYS A CA 1
ATOM 774 C C . LYS A 1 98 ? -9.065 0.849 1.045 1.00 84.00 98 LYS A C 1
ATOM 776 O O . LYS A 1 98 ? -8.111 0.081 1.071 1.00 84.00 98 LYS A O 1
ATOM 781 N N . LYS A 1 99 ? -10.127 0.653 0.263 1.00 67.75 99 LYS A N 1
ATOM 782 C CA . LYS A 1 99 ? -10.274 -0.444 -0.711 1.00 67.75 99 LYS A CA 1
ATOM 783 C C . LYS A 1 99 ? -9.304 -0.254 -1.890 1.00 67.75 99 LYS A C 1
ATOM 785 O O . LYS A 1 99 ? -9.697 -0.074 -3.038 1.00 67.75 99 LYS A O 1
ATOM 790 N N . THR A 1 100 ? -8.004 -0.207 -1.624 1.00 55.75 100 THR A N 1
ATOM 791 C CA . THR A 1 100 ? -6.969 -0.238 -2.653 1.00 55.75 100 THR A CA 1
ATOM 792 C C . THR A 1 100 ? -6.681 -1.696 -2.954 1.00 55.75 100 THR A C 1
ATOM 794 O O . THR A 1 100 ? -5.800 -2.284 -2.348 1.00 55.75 100 THR A O 1
ATOM 797 N N . ILE A 1 101 ? -7.472 -2.267 -3.866 1.00 56.59 101 ILE A N 1
ATOM 798 C CA . ILE A 1 101 ? -7.134 -3.465 -4.647 1.00 56.59 101 ILE A CA 1
ATOM 799 C C . ILE A 1 101 ? -6.527 -4.586 -3.783 1.00 56.59 101 ILE A C 1
ATOM 801 O O . ILE A 1 101 ? -5.333 -4.832 -3.865 1.00 56.59 101 ILE A O 1
ATOM 805 N N . SER A 1 102 ? -7.339 -5.206 -2.925 1.00 44.72 102 SER A N 1
ATOM 806 C CA . SER A 1 102 ? -7.171 -6.501 -2.225 1.00 44.72 102 SER A CA 1
ATOM 807 C C . SER A 1 102 ? -8.226 -6.523 -1.110 1.00 44.72 102 SER A C 1
ATOM 809 O O . SER A 1 102 ? -8.438 -5.478 -0.512 1.00 44.72 102 SER A O 1
ATOM 811 N N . MET A 1 103 ? -8.838 -7.662 -0.780 1.00 51.56 103 MET A N 1
ATOM 812 C CA . MET A 1 103 ? -9.664 -7.908 0.432 1.00 51.56 103 MET A CA 1
ATOM 813 C C . MET A 1 103 ? -11.205 -7.888 0.351 1.00 51.56 103 MET A C 1
ATOM 815 O O . MET A 1 103 ? -11.819 -8.135 1.378 1.00 51.56 103 MET A O 1
ATOM 819 N N . GLU A 1 104 ? -11.873 -7.721 -0.798 1.00 53.84 104 GLU A N 1
ATOM 820 C CA . GLU A 1 104 ? -13.324 -8.070 -0.879 1.00 53.84 104 GLU A CA 1
ATOM 821 C C . GLU A 1 104 ? -13.613 -9.380 -1.625 1.00 53.84 104 GLU A C 1
ATOM 823 O O . GLU A 1 104 ? -14.741 -9.855 -1.686 1.00 53.84 104 GLU A O 1
ATOM 828 N N . SER A 1 105 ? -12.580 -10.027 -2.142 1.00 46.16 105 SER A N 1
ATOM 829 C CA . SER A 1 105 ? -12.683 -11.351 -2.740 1.00 46.16 105 SER A CA 1
ATOM 830 C C . SER A 1 105 ? -11.543 -12.183 -2.178 1.00 46.16 105 SER A C 1
ATOM 832 O O . SER A 1 105 ? -10.390 -11.782 -2.312 1.00 46.16 105 SER A O 1
ATOM 834 N N . GLU A 1 106 ? -11.872 -13.306 -1.543 1.00 59.69 106 GLU A N 1
ATOM 835 C CA . GLU A 1 106 ? -10.976 -14.313 -0.938 1.00 59.69 106 GLU A CA 1
ATOM 836 C C . GLU A 1 106 ? -9.923 -14.907 -1.895 1.00 59.69 106 GLU A C 1
ATOM 838 O O . GLU A 1 106 ? -9.175 -15.795 -1.514 1.00 59.69 106 GLU A O 1
ATOM 843 N N . GLU A 1 107 ? -9.787 -14.388 -3.110 1.00 58.12 107 GLU A N 1
ATOM 844 C CA . GLU A 1 107 ? -8.722 -14.757 -4.026 1.00 58.12 107 GLU A CA 1
ATOM 845 C C . GLU A 1 107 ? -7.825 -13.529 -4.239 1.00 58.12 107 GLU A C 1
ATOM 847 O O . GLU A 1 107 ? -8.310 -12.497 -4.735 1.00 58.12 107 GLU A O 1
ATOM 852 N N . PRO A 1 108 ? -6.523 -13.577 -3.879 1.00 56.97 108 PRO A N 1
ATOM 853 C CA . PRO A 1 108 ? -5.576 -12.606 -4.409 1.00 56.97 108 PRO A CA 1
ATOM 854 C C . PRO A 1 108 ? -5.754 -12.632 -5.922 1.00 56.97 108 PRO A C 1
ATOM 856 O O . PRO A 1 108 ? -5.706 -13.711 -6.509 1.00 56.97 108 PRO A O 1
ATOM 859 N N . ARG A 1 109 ? -6.012 -11.479 -6.562 1.00 54.78 109 ARG A N 1
ATOM 860 C CA . ARG A 1 109 ? -6.048 -11.449 -8.030 1.00 54.78 109 ARG A CA 1
ATOM 861 C C . ARG A 1 109 ? -4.745 -12.095 -8.495 1.00 54.78 109 ARG A C 1
ATOM 863 O O . ARG A 1 109 ? -3.688 -11.548 -8.156 1.00 54.78 109 ARG A O 1
ATOM 870 N N . PRO A 1 110 ? -4.798 -13.257 -9.168 1.00 67.88 110 PRO A N 1
ATOM 871 C CA . PRO A 1 110 ? -3.586 -13.939 -9.556 1.00 67.88 110 PRO A CA 1
ATOM 872 C C . PRO A 1 110 ? -2.810 -12.965 -10.428 1.00 67.88 110 PRO A C 1
ATOM 874 O O . PRO A 1 110 ? -3.383 -12.307 -11.301 1.00 67.88 110 PRO A O 1
ATOM 877 N N . ILE A 1 111 ? -1.525 -12.798 -10.121 1.00 76.75 111 ILE A N 1
ATOM 878 C CA . ILE A 1 111 ? -0.645 -12.017 -10.979 1.00 76.75 111 ILE A CA 1
ATOM 879 C C . ILE A 1 111 ? -0.613 -12.778 -12.297 1.00 76.75 111 ILE A C 1
ATOM 881 O O . ILE A 1 111 ? -0.035 -13.861 -12.375 1.00 76.75 111 ILE A O 1
ATOM 885 N N . ASP A 1 112 ? -1.296 -12.236 -13.299 1.00 81.19 112 ASP A N 1
ATOM 886 C CA . ASP A 1 112 ? -1.269 -12.802 -14.631 1.00 81.19 112 ASP A CA 1
ATOM 887 C C . ASP A 1 112 ? 0.114 -12.543 -15.227 1.00 81.19 112 ASP A C 1
ATOM 889 O O . ASP A 1 112 ? 0.488 -11.413 -15.547 1.00 81.19 112 ASP A O 1
ATOM 893 N N . VAL A 1 113 ? 0.901 -13.611 -15.305 1.00 84.31 113 VAL A N 1
ATOM 894 C CA . VAL A 1 113 ? 2.253 -13.602 -15.866 1.00 84.31 113 VAL A CA 1
ATOM 895 C C . VAL A 1 113 ? 2.275 -14.067 -17.320 1.00 84.31 113 VAL A C 1
ATOM 897 O O . VAL A 1 113 ? 3.355 -14.139 -17.900 1.00 84.31 113 VAL A O 1
ATOM 900 N N . SER A 1 114 ? 1.115 -14.334 -17.935 1.00 83.06 114 SER A N 1
ATOM 901 C CA . SER A 1 114 ? 1.020 -14.819 -19.320 1.00 83.06 114 SER A CA 1
ATOM 902 C C . SER A 1 114 ? 1.731 -13.899 -20.319 1.00 83.06 114 SER A C 1
ATOM 904 O O . SER A 1 114 ? 2.377 -14.366 -21.252 1.00 83.06 114 SER A O 1
ATOM 906 N N . MET A 1 115 ? 1.695 -12.583 -20.088 1.00 81.50 115 MET A N 1
ATOM 907 C CA . MET A 1 115 ? 2.334 -11.590 -20.961 1.00 81.50 115 MET A CA 1
ATOM 908 C C . MET A 1 115 ? 3.865 -11.568 -20.885 1.00 81.50 115 MET A C 1
ATOM 910 O O . MET A 1 115 ? 4.513 -11.032 -21.780 1.00 81.50 115 MET A O 1
ATOM 914 N N . VAL A 1 116 ? 4.454 -12.101 -19.815 1.00 86.38 116 VAL A N 1
ATOM 915 C CA . VAL A 1 116 ? 5.914 -12.132 -19.611 1.00 86.38 116 VAL A CA 1
ATOM 916 C C . VAL A 1 116 ? 6.470 -13.553 -19.644 1.00 86.38 116 VAL A C 1
ATOM 918 O O . VAL A 1 116 ? 7.670 -13.765 -19.452 1.00 86.38 116 VAL A O 1
ATOM 921 N N . GLU A 1 117 ? 5.608 -14.537 -19.890 1.00 85.44 117 GLU A N 1
ATOM 922 C CA . GLU A 1 117 ? 5.996 -15.932 -19.967 1.00 85.44 117 GLU A CA 1
ATOM 923 C C . GLU A 1 117 ? 6.950 -16.158 -21.149 1.00 85.44 117 GLU A C 1
ATOM 925 O O . GLU A 1 117 ? 6.724 -15.718 -22.277 1.00 85.44 117 GLU A O 1
ATOM 930 N N . GLY A 1 118 ? 8.074 -16.823 -20.875 1.00 84.94 118 GLY A N 1
ATOM 931 C CA . GLY A 1 118 ? 9.110 -17.075 -21.876 1.00 84.94 118 GLY A CA 1
ATOM 932 C C . GLY A 1 118 ? 9.981 -15.865 -22.227 1.00 84.94 118 GLY A C 1
ATOM 933 O O . GLY A 1 118 ? 10.758 -15.957 -23.177 1.00 84.94 118 GLY A O 1
ATOM 934 N N . ALA A 1 119 ? 9.895 -14.757 -21.480 1.00 90.31 119 ALA A N 1
ATOM 935 C CA . ALA A 1 119 ? 10.764 -13.604 -21.693 1.00 90.31 119 ALA A CA 1
ATOM 936 C C . ALA A 1 119 ? 12.253 -13.991 -21.546 1.00 90.31 119 ALA A C 1
ATOM 938 O O . ALA A 1 119 ? 12.659 -14.534 -20.511 1.00 90.31 119 ALA A O 1
ATOM 939 N N . PRO A 1 120 ? 13.108 -13.674 -22.536 1.00 90.50 120 PRO A N 1
ATOM 940 C CA . PRO A 1 120 ? 14.476 -14.179 -22.591 1.00 90.50 120 PRO A CA 1
ATOM 941 C C . PRO A 1 120 ? 15.374 -13.575 -21.508 1.00 90.50 120 PRO A C 1
ATOM 943 O O . PRO A 1 120 ? 16.364 -14.194 -21.133 1.00 90.50 120 PRO A O 1
ATOM 946 N N . CYS A 1 121 ? 15.036 -12.398 -20.969 1.00 88.88 121 CYS A N 1
ATOM 947 C CA . CYS A 1 121 ? 15.869 -11.662 -20.012 1.00 88.88 121 CYS A CA 1
ATOM 948 C C . CYS A 1 121 ? 16.208 -12.464 -18.750 1.00 88.88 121 CYS A C 1
A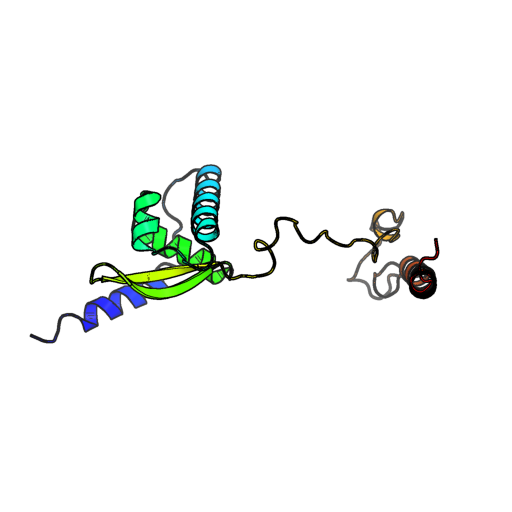TOM 950 O O . CYS A 1 121 ? 17.348 -12.429 -18.294 1.00 88.88 121 CYS A O 1
ATOM 952 N N . LEU A 1 122 ? 15.244 -13.212 -18.197 1.00 86.44 122 LEU A N 1
ATOM 953 C CA . LEU A 1 122 ? 15.443 -13.966 -16.952 1.00 86.44 122 LEU A CA 1
ATOM 954 C C . LEU A 1 122 ? 16.427 -15.137 -17.112 1.00 86.44 122 LEU A C 1
ATOM 956 O O . LEU A 1 122 ? 16.996 -15.598 -16.125 1.00 86.44 122 LEU A O 1
ATOM 960 N N . CYS A 1 123 ? 16.655 -15.599 -18.344 1.00 88.38 123 CYS A N 1
ATOM 961 C CA . CYS A 1 123 ? 17.566 -16.699 -18.666 1.00 88.38 123 CYS A CA 1
ATOM 962 C C . CYS A 1 123 ? 18.631 -16.303 -19.706 1.00 88.38 123 CYS A C 1
ATOM 964 O O . CYS A 1 123 ? 19.272 -17.170 -20.300 1.00 88.38 123 CYS A O 1
ATOM 966 N N . CYS A 1 124 ? 18.831 -15.004 -19.943 1.00 90.75 124 CYS A N 1
ATOM 967 C CA . CYS A 1 124 ? 19.713 -14.509 -20.993 1.00 90.75 124 CYS A CA 1
ATOM 968 C C . CYS A 1 124 ? 21.185 -14.695 -20.605 1.00 90.75 124 CYS A C 1
ATOM 970 O O . CYS A 1 124 ? 21.636 -14.205 -19.569 1.00 90.75 124 CYS A O 1
ATOM 972 N N . SER A 1 125 ? 21.981 -15.325 -21.472 1.00 90.94 125 SER A N 1
ATOM 973 C CA . SER A 1 125 ? 23.428 -15.483 -21.253 1.00 90.94 125 SER A CA 1
ATOM 974 C C . SER A 1 125 ? 24.180 -14.143 -21.192 1.00 90.94 125 SER A C 1
ATOM 976 O O . SER A 1 125 ? 25.225 -14.043 -20.548 1.00 90.94 125 SER A O 1
ATOM 978 N N . TYR A 1 126 ? 23.628 -13.096 -21.810 1.00 90.56 126 TYR A N 1
ATOM 979 C CA . TYR A 1 126 ? 24.205 -11.749 -21.864 1.00 90.56 126 TYR A CA 1
ATOM 980 C C . TYR A 1 126 ? 23.668 -10.808 -20.778 1.00 90.56 126 TYR A C 1
ATOM 982 O O . TYR A 1 126 ? 23.926 -9.610 -20.828 1.00 90.56 126 TYR A O 1
ATOM 990 N N . GLN A 1 127 ? 22.956 -11.324 -19.768 1.00 90.81 127 GLN A N 1
ATOM 991 C CA . GLN A 1 127 ? 22.355 -10.506 -18.706 1.00 90.81 127 GLN A CA 1
ATOM 992 C C . GLN A 1 127 ? 23.370 -9.597 -17.992 1.00 90.81 127 GLN A C 1
ATOM 994 O O . GLN A 1 127 ? 23.053 -8.466 -17.643 1.00 90.81 127 GLN A O 1
ATOM 999 N N . HIS A 1 128 ? 24.608 -10.065 -17.822 1.00 89.12 128 HIS A N 1
ATOM 1000 C CA . HIS A 1 128 ? 25.699 -9.305 -17.204 1.00 89.12 128 HIS A CA 1
ATOM 1001 C C . HIS A 1 128 ? 26.194 -8.111 -18.044 1.00 89.12 128 HIS A C 1
ATOM 1003 O O . HIS A 1 128 ? 26.893 -7.253 -17.516 1.00 89.12 128 HIS A O 1
ATOM 1009 N N . LEU A 1 129 ? 25.850 -8.060 -19.335 1.00 88.62 129 LEU A N 1
ATOM 1010 C CA . LEU A 1 129 ? 26.169 -6.959 -20.251 1.00 88.62 129 LEU A CA 1
ATOM 1011 C C . LEU A 1 129 ? 24.992 -5.990 -20.421 1.00 88.62 129 LEU A C 1
ATOM 1013 O O . LEU A 1 129 ? 25.141 -4.966 -21.080 1.00 88.62 129 LEU A O 1
ATOM 1017 N N . CYS A 1 130 ? 23.821 -6.298 -19.860 1.00 90.62 130 CYS A N 1
ATOM 1018 C CA . CYS A 1 130 ? 22.637 -5.456 -19.964 1.00 90.62 130 CYS A CA 1
ATOM 1019 C C . CYS A 1 130 ? 22.822 -4.181 -19.126 1.00 90.62 130 CYS A C 1
ATOM 1021 O O . CYS A 1 130 ? 22.982 -4.248 -17.908 1.00 90.62 130 CYS A O 1
ATOM 1023 N N . SER A 1 131 ? 22.807 -3.013 -19.773 1.00 86.75 131 SER A N 1
ATOM 1024 C CA . SER A 1 131 ? 22.948 -1.715 -19.104 1.00 86.75 131 SER A CA 1
ATOM 1025 C C . SER A 1 131 ? 22.104 -0.650 -19.796 1.00 86.75 131 SER A C 1
ATOM 1027 O O . SER A 1 131 ? 22.015 -0.624 -21.022 1.00 86.75 131 SER A O 1
ATOM 1029 N N . ASN A 1 132 ? 21.494 0.230 -18.999 1.00 85.31 132 ASN A N 1
ATOM 1030 C CA . ASN A 1 132 ? 20.736 1.390 -19.479 1.00 85.31 132 ASN A CA 1
ATOM 1031 C C . ASN A 1 132 ? 21.605 2.652 -19.632 1.00 85.31 132 ASN A C 1
ATOM 1033 O O . ASN A 1 132 ? 21.143 3.639 -20.189 1.00 85.31 132 ASN A O 1
ATOM 1037 N N . GLU A 1 133 ? 22.833 2.640 -19.110 1.00 82.31 133 GLU A N 1
ATOM 1038 C CA . GLU A 1 133 ? 23.680 3.838 -19.025 1.00 82.31 133 GLU A CA 1
ATOM 1039 C C . GLU A 1 133 ? 24.453 4.111 -20.321 1.00 82.31 133 GLU A C 1
ATOM 1041 O O . GLU A 1 133 ? 24.718 5.262 -20.657 1.00 82.31 133 GLU A O 1
ATOM 1046 N N . ASP A 1 134 ? 24.802 3.054 -21.058 1.00 79.44 134 ASP A N 1
ATOM 1047 C CA . ASP A 1 134 ? 25.563 3.146 -22.301 1.00 79.44 134 ASP A CA 1
ATOM 1048 C C . ASP A 1 134 ? 24.626 3.060 -23.510 1.00 79.44 134 ASP A C 1
ATOM 1050 O O . ASP A 1 134 ? 24.085 2.003 -23.842 1.00 79.44 134 ASP A O 1
ATOM 1054 N N . GLU A 1 135 ? 24.444 4.189 -24.190 1.00 77.06 135 GLU A N 1
ATOM 1055 C CA . GLU A 1 135 ? 23.601 4.289 -25.379 1.00 77.06 135 GLU A CA 1
ATOM 1056 C C . GLU A 1 135 ? 24.140 3.463 -26.564 1.00 77.06 135 GLU A C 1
ATOM 1058 O O . GLU A 1 135 ? 23.365 3.071 -27.443 1.00 77.06 135 GLU A O 1
ATOM 1063 N N . SER A 1 136 ? 25.442 3.159 -26.591 1.00 79.06 136 SER A N 1
ATOM 1064 C CA . SER A 1 136 ? 26.068 2.337 -27.631 1.00 79.06 136 SER A CA 1
ATOM 1065 C C . SER A 1 136 ? 25.964 0.834 -27.358 1.00 79.06 136 SER A C 1
ATOM 1067 O O . SER A 1 136 ? 26.346 0.037 -28.219 1.00 79.06 136 SER A O 1
ATOM 1069 N N . ASN A 1 137 ? 25.470 0.426 -26.188 1.00 84.50 137 ASN A N 1
ATOM 1070 C CA . ASN A 1 137 ? 25.385 -0.979 -25.822 1.00 84.50 137 ASN A CA 1
ATOM 1071 C C . ASN A 1 137 ? 24.238 -1.685 -26.576 1.00 84.50 137 ASN A C 1
ATOM 1073 O O . ASN A 1 137 ? 23.068 -1.345 -26.363 1.00 84.50 137 ASN A O 1
ATOM 1077 N N . PRO A 1 138 ? 24.527 -2.713 -27.399 1.00 83.69 138 PRO A N 1
ATOM 1078 C CA . PRO A 1 138 ? 23.490 -3.467 -28.105 1.00 83.69 138 PRO A CA 1
ATOM 1079 C C . PRO A 1 138 ? 22.595 -4.286 -27.163 1.00 83.69 138 PRO A C 1
ATOM 1081 O O . PRO A 1 138 ? 21.491 -4.657 -27.544 1.00 83.69 138 PRO A O 1
ATOM 1084 N N . TYR A 1 139 ? 23.035 -4.545 -25.926 1.00 87.12 139 TYR A N 1
ATOM 1085 C CA . TYR A 1 139 ? 22.259 -5.262 -24.909 1.00 87.12 139 TYR A CA 1
ATOM 1086 C C . TYR A 1 139 ? 21.460 -4.328 -23.989 1.00 87.12 139 TYR A C 1
ATOM 1088 O O . TYR A 1 139 ? 20.921 -4.778 -22.979 1.00 87.12 139 TYR A O 1
ATOM 1096 N N . SER A 1 140 ? 21.365 -3.033 -24.313 1.00 89.75 140 SER A N 1
ATOM 1097 C CA . SER A 1 140 ? 20.454 -2.123 -23.615 1.00 89.75 140 SER A CA 1
ATOM 1098 C C . SER A 1 140 ? 19.002 -2.577 -23.814 1.00 89.75 140 SER A C 1
ATOM 1100 O O . SER A 1 140 ? 18.631 -2.894 -24.947 1.00 89.75 140 SER A O 1
ATOM 1102 N N . PRO A 1 141 ? 18.137 -2.571 -22.780 1.00 87.00 141 PRO A N 1
ATOM 1103 C CA . PRO A 1 141 ? 16.735 -2.979 -22.917 1.00 87.00 141 PRO A CA 1
ATOM 1104 C C . PRO A 1 141 ? 15.974 -2.251 -24.032 1.00 87.00 141 PRO A C 1
ATOM 1106 O O . PRO A 1 141 ? 15.045 -2.812 -24.599 1.00 87.00 141 PRO A O 1
ATOM 1109 N N . ALA A 1 142 ? 16.384 -1.023 -24.368 1.00 87.56 142 ALA A N 1
ATOM 1110 C CA . ALA A 1 142 ? 15.780 -0.228 -25.435 1.00 87.56 142 ALA A CA 1
ATOM 1111 C C . ALA A 1 142 ? 16.213 -0.642 -26.857 1.00 87.56 142 ALA A C 1
ATOM 1113 O O . ALA A 1 142 ? 15.559 -0.251 -27.818 1.00 87.56 142 ALA A O 1
ATOM 1114 N N . LYS A 1 143 ? 17.323 -1.380 -27.006 1.00 88.62 143 LYS A N 1
ATOM 1115 C CA . LYS A 1 143 ? 17.939 -1.740 -28.302 1.00 88.62 143 LYS A CA 1
ATOM 1116 C C . LYS A 1 143 ? 18.232 -3.240 -28.449 1.00 88.62 143 LYS A C 1
ATOM 1118 O O . LYS A 1 143 ? 18.830 -3.659 -29.436 1.00 88.62 143 LYS A O 1
ATOM 1123 N N . CYS A 1 144 ? 17.847 -4.047 -27.463 1.00 92.00 144 CYS A N 1
ATOM 1124 C CA . CYS A 1 144 ? 18.177 -5.463 -27.410 1.00 92.00 144 CYS A CA 1
ATOM 1125 C C . CYS A 1 144 ? 17.366 -6.260 -28.438 1.00 92.00 144 CYS A C 1
ATOM 1127 O O . CYS A 1 144 ? 16.168 -6.485 -28.257 1.00 92.00 144 CYS A O 1
ATOM 1129 N N . GLN A 1 145 ? 18.049 -6.763 -29.466 1.00 92.06 145 GLN A N 1
ATOM 1130 C CA . GLN A 1 145 ? 17.441 -7.573 -30.528 1.00 92.06 145 GLN A CA 1
ATOM 1131 C C . GLN A 1 145 ? 16.775 -8.849 -29.992 1.00 92.06 145 GLN A C 1
ATOM 1133 O O . GLN A 1 145 ? 15.715 -9.235 -30.463 1.00 92.06 145 GLN A O 1
ATOM 1138 N N . ILE A 1 146 ? 17.340 -9.469 -28.949 1.00 92.25 146 ILE A N 1
ATOM 1139 C CA . ILE A 1 146 ? 16.782 -10.689 -28.335 1.00 92.25 146 ILE A CA 1
ATOM 1140 C C . ILE A 1 146 ? 15.387 -10.412 -27.744 1.00 92.25 146 ILE A C 1
ATOM 1142 O O . ILE A 1 146 ? 14.487 -11.246 -27.830 1.00 92.25 146 ILE A O 1
ATOM 1146 N N . ILE A 1 147 ? 15.203 -9.235 -27.137 1.00 92.06 147 ILE A N 1
ATOM 1147 C CA . ILE A 1 147 ? 13.909 -8.810 -26.589 1.00 92.06 147 ILE A CA 1
ATOM 1148 C C . ILE A 1 147 ? 12.950 -8.465 -27.728 1.00 92.06 147 ILE A C 1
ATOM 1150 O O . ILE A 1 147 ? 11.795 -8.873 -27.682 1.00 92.06 147 ILE A O 1
ATOM 1154 N N . GLU A 1 148 ? 13.424 -7.747 -28.746 1.00 92.25 148 GLU A N 1
ATOM 1155 C CA . GLU A 1 148 ? 12.633 -7.374 -29.923 1.00 92.25 148 GLU A CA 1
ATOM 1156 C C . GLU A 1 148 ? 12.073 -8.605 -30.652 1.00 92.25 148 GLU A C 1
ATOM 1158 O O . GLU A 1 148 ? 10.870 -8.689 -30.891 1.00 92.25 148 GLU A O 1
ATOM 1163 N N . GLU A 1 149 ? 12.912 -9.605 -30.926 1.00 92.19 149 GLU A N 1
ATOM 1164 C CA . GLU A 1 149 ? 12.499 -10.860 -31.559 1.00 92.19 149 GLU A CA 1
ATOM 1165 C C . GLU A 1 149 ? 11.470 -11.622 -30.714 1.00 92.19 149 GLU A C 1
ATOM 1167 O O . GLU A 1 149 ? 10.477 -12.138 -31.243 1.00 92.19 149 GLU A O 1
ATOM 1172 N N . TRP A 1 150 ? 11.676 -11.673 -29.392 1.00 92.25 150 TRP A N 1
ATOM 1173 C CA . TRP A 1 150 ? 10.722 -12.292 -28.474 1.00 92.25 150 TRP A CA 1
ATOM 1174 C C . TRP A 1 150 ? 9.381 -11.559 -28.475 1.00 92.25 150 TRP A C 1
ATOM 1176 O O . TRP A 1 150 ? 8.345 -12.218 -28.544 1.00 92.25 150 TRP A O 1
ATOM 1186 N N . ILE A 1 151 ? 9.395 -10.225 -28.442 1.00 91.38 151 ILE A N 1
ATOM 1187 C CA . ILE A 1 151 ? 8.202 -9.380 -28.535 1.00 91.38 151 ILE A CA 1
ATOM 1188 C C . ILE A 1 151 ? 7.448 -9.728 -29.817 1.00 91.38 151 ILE A C 1
ATOM 1190 O O . ILE A 1 151 ? 6.317 -10.196 -29.731 1.00 91.38 151 ILE A O 1
ATOM 1194 N N . VAL A 1 152 ? 8.074 -9.593 -30.989 1.00 91.44 152 VAL A N 1
ATOM 1195 C CA . VAL A 1 152 ? 7.415 -9.836 -32.286 1.00 91.44 152 VAL A CA 1
ATOM 1196 C C . VAL A 1 152 ? 6.802 -11.240 -32.341 1.00 91.44 152 VAL A C 1
ATOM 1198 O O . VAL A 1 152 ? 5.617 -11.392 -32.633 1.00 91.44 152 VAL A O 1
ATOM 1201 N N . THR A 1 153 ? 7.565 -12.260 -31.944 1.00 88.12 153 THR A N 1
ATOM 1202 C CA . THR A 1 153 ? 7.098 -13.656 -31.953 1.00 88.12 153 THR A CA 1
ATOM 1203 C C . THR A 1 153 ? 5.963 -13.912 -30.953 1.00 88.12 153 THR A C 1
ATOM 1205 O O . THR A 1 153 ? 5.071 -14.724 -31.206 1.00 88.12 153 THR A O 1
ATOM 1208 N N . SER A 1 154 ? 5.995 -13.263 -29.789 1.00 86.12 154 SER A N 1
ATOM 1209 C CA . SER A 1 154 ? 4.989 -13.447 -28.734 1.00 86.12 154 SER A CA 1
ATOM 1210 C C . SER A 1 154 ? 3.702 -12.680 -29.032 1.00 86.12 154 SER A C 1
ATOM 1212 O O . SER A 1 154 ? 2.617 -13.182 -28.741 1.00 86.12 154 SER A O 1
ATOM 1214 N N . PHE A 1 155 ? 3.802 -11.514 -29.675 1.00 85.81 155 PHE A N 1
ATOM 1215 C CA . PHE A 1 155 ? 2.652 -10.740 -30.140 1.00 85.81 155 PHE A CA 1
ATOM 1216 C C . PHE A 1 155 ? 1.841 -11.503 -31.196 1.00 85.81 155 PHE A C 1
ATOM 1218 O O . PHE A 1 155 ? 0.615 -11.555 -31.088 1.00 85.81 155 PHE A O 1
ATOM 1225 N N . ASP A 1 156 ? 2.495 -12.170 -32.151 1.00 80.56 156 ASP A N 1
ATOM 1226 C CA . ASP A 1 156 ? 1.802 -12.996 -33.151 1.00 80.56 156 ASP A CA 1
ATOM 1227 C C . ASP A 1 156 ? 1.007 -14.137 -32.497 1.00 80.56 156 ASP A C 1
ATOM 1229 O O . ASP A 1 156 ? -0.161 -14.368 -32.818 1.00 80.56 156 ASP A O 1
ATOM 1233 N N . LYS A 1 157 ? 1.605 -14.815 -31.508 1.00 77.75 157 LYS A N 1
ATOM 1234 C CA . LYS A 1 157 ? 0.932 -15.870 -30.731 1.00 77.75 157 LYS A CA 1
ATOM 1235 C C . LYS A 1 157 ? -0.259 -15.330 -29.940 1.00 77.75 157 LYS A C 1
ATOM 1237 O O . LYS A 1 157 ? -1.307 -15.971 -29.904 1.00 77.75 157 LYS A O 1
ATOM 1242 N N . PHE A 1 158 ? -0.116 -14.152 -29.334 1.00 78.44 158 PHE A N 1
ATOM 1243 C CA . PHE A 1 158 ? -1.196 -13.508 -28.591 1.00 78.44 158 PHE A CA 1
ATOM 1244 C C . PHE A 1 158 ? -2.402 -13.195 -29.491 1.00 78.44 158 PHE A C 1
ATOM 1246 O O . PHE A 1 158 ? -3.539 -13.467 -29.109 1.00 78.44 158 PHE A O 1
ATOM 1253 N N . MET A 1 159 ? -2.166 -12.691 -30.706 1.00 75.31 159 MET A N 1
ATOM 1254 C CA . MET A 1 159 ? -3.238 -12.377 -31.659 1.00 75.31 159 MET A CA 1
ATOM 1255 C C . MET A 1 159 ? -3.967 -13.629 -32.166 1.00 75.31 159 MET A C 1
ATOM 1257 O O . MET A 1 159 ? -5.182 -13.595 -32.354 1.00 75.31 159 MET A O 1
ATOM 1261 N N . ILE A 1 160 ? -3.254 -14.746 -32.342 1.00 68.38 160 ILE A N 1
ATOM 1262 C CA . ILE A 1 160 ? -3.847 -16.031 -32.749 1.00 68.38 160 ILE A CA 1
ATOM 1263 C C . ILE A 1 160 ? -4.726 -16.611 -31.630 1.00 68.38 160 ILE A C 1
ATOM 1265 O O . ILE A 1 160 ? -5.828 -17.094 -31.893 1.00 68.38 160 ILE A O 1
ATOM 1269 N N . ASN A 1 161 ? -4.288 -16.514 -30.373 1.00 60.28 161 ASN A N 1
ATOM 1270 C CA . ASN A 1 161 ? -5.027 -17.054 -29.228 1.00 60.28 161 ASN A CA 1
ATOM 1271 C C . ASN A 1 161 ? -6.369 -16.336 -28.973 1.00 60.28 161 ASN A C 1
ATOM 1273 O O . ASN A 1 161 ? -7.297 -16.952 -28.460 1.00 60.28 161 ASN A O 1
ATOM 1277 N N . GLN A 1 162 ? -6.516 -15.078 -29.401 1.00 56.62 162 GLN A N 1
ATOM 1278 C CA . GLN A 1 162 ? -7.781 -14.324 -29.334 1.00 56.62 162 GLN A CA 1
ATOM 1279 C C . GLN A 1 162 ? -8.840 -14.808 -30.348 1.00 56.62 162 GLN A C 1
ATOM 1281 O O . GLN A 1 162 ? -10.015 -14.478 -30.214 1.00 56.62 162 GLN A O 1
ATOM 1286 N N . GLN A 1 163 ? -8.462 -15.591 -31.368 1.00 52.97 163 GLN A N 1
ATOM 1287 C CA . GLN A 1 163 ? -9.401 -16.125 -32.367 1.00 52.97 163 GLN A CA 1
ATOM 1288 C C . GLN A 1 163 ? -9.973 -17.504 -31.997 1.00 52.97 163 GLN A C 1
ATOM 1290 O O . GLN A 1 163 ? -10.950 -17.932 -32.605 1.00 52.97 163 GLN A O 1
ATOM 1295 N N . HIS A 1 164 ? -9.414 -18.193 -30.997 1.00 46.84 164 HIS A N 1
ATOM 1296 C CA . HIS A 1 164 ? -9.849 -19.540 -30.606 1.00 46.84 164 HIS A CA 1
ATOM 1297 C C . HIS A 1 164 ? -10.875 -19.558 -29.450 1.00 46.84 164 HIS A C 1
ATOM 1299 O O . HIS A 1 164 ? -11.414 -20.613 -29.133 1.00 46.84 164 HIS A O 1
ATOM 1305 N N . ASP A 1 165 ? -11.205 -18.404 -28.859 1.00 42.16 165 ASP A N 1
ATOM 1306 C CA . ASP A 1 165 ? -12.187 -18.288 -27.760 1.00 42.16 165 ASP A CA 1
ATOM 1307 C C . ASP A 1 165 ? -13.604 -17.896 -28.243 1.00 42.16 165 ASP A C 1
ATOM 1309 O O . ASP A 1 165 ? -14.447 -17.406 -27.498 1.00 42.16 165 ASP A O 1
ATOM 1313 N N . SER A 1 166 ? -13.884 -18.090 -29.537 1.00 45.25 166 SER A N 1
ATOM 1314 C CA . SER A 1 166 ? -15.210 -17.871 -30.133 1.00 45.25 166 SER A CA 1
ATOM 1315 C C . SER A 1 166 ? -15.656 -19.057 -30.989 1.00 45.25 166 SER A C 1
ATOM 1317 O O . SER A 1 166 ? -16.005 -18.916 -32.157 1.00 45.25 166 SER A O 1
ATOM 1319 N N . SER A 1 167 ? -15.685 -20.251 -30.394 1.00 37.25 167 SER A N 1
ATOM 1320 C CA . SER A 1 167 ? -16.502 -21.350 -30.918 1.00 37.25 167 SER A CA 1
ATOM 1321 C C . SER A 1 167 ? -17.487 -21.801 -29.834 1.00 37.25 167 SER A C 1
ATOM 1323 O O . SER A 1 167 ? -17.039 -22.244 -28.779 1.00 37.25 167 SER A O 1
ATOM 1325 N N . PRO A 1 168 ? -18.811 -21.672 -30.044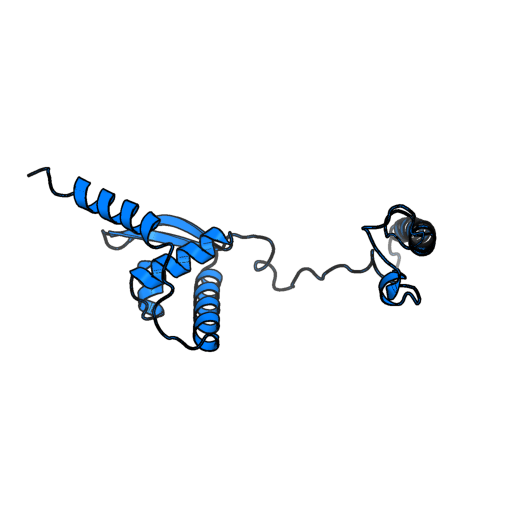 1.00 48.75 168 PRO A N 1
ATOM 1326 C CA . PRO A 1 168 ? -19.805 -22.069 -29.054 1.00 48.75 168 PRO A CA 1
ATOM 1327 C C . PRO A 1 168 ? -19.828 -23.591 -28.875 1.00 48.75 168 PRO A C 1
ATOM 1329 O O . PRO A 1 168 ? -19.747 -24.345 -29.848 1.00 48.75 168 PRO A O 1
ATOM 1332 N N . GLU A 1 169 ? -19.964 -24.017 -27.619 1.00 47.12 169 GLU A N 1
ATOM 1333 C CA . GLU A 1 169 ? -20.266 -25.390 -27.215 1.00 47.12 169 GLU A CA 1
ATOM 1334 C C . GLU A 1 169 ? -21.453 -25.956 -28.011 1.00 47.12 169 GLU A C 1
ATOM 1336 O O . GLU A 1 169 ? -22.516 -25.342 -28.102 1.00 47.12 169 GLU A O 1
ATOM 1341 N N . TYR A 1 170 ? -21.284 -27.166 -28.540 1.00 47.41 170 TYR A N 1
ATOM 1342 C CA . TYR A 1 170 ? -22.387 -28.073 -28.838 1.00 47.41 170 TYR A CA 1
ATOM 1343 C C . TYR A 1 170 ? -21.973 -29.471 -28.381 1.00 47.41 170 TYR A C 1
ATOM 1345 O O . TYR A 1 170 ? -21.084 -30.068 -28.990 1.00 47.41 170 TYR A O 1
ATOM 1353 N N . ILE A 1 171 ? -22.599 -29.945 -27.301 1.00 44.97 171 ILE A N 1
ATOM 1354 C CA . ILE A 1 171 ? -23.293 -31.240 -27.136 1.00 44.97 171 ILE A CA 1
ATOM 1355 C C . ILE A 1 171 ? -24.110 -31.154 -25.844 1.00 44.97 171 ILE A C 1
ATOM 1357 O O . ILE A 1 171 ? -23.519 -30.830 -24.792 1.00 44.97 171 ILE A O 1
#